Protein AF-A0A3B0X914-F1 (afdb_monomer_lite)

Foldseek 3Di:
DDDDAQWDFDADPVRDGPDIDGLPFHFPDWEDAPQQKIWTAGQAQGIKIARPVVRDIDRPDGGDARWPDWYADPNRQWIWTAHPPGDDIDIDGDDDPPPPPDDD

Sequence (104 aa):
MGLADGDILELDEKLTVLNHWIIASKALKCASVKNGKIWFATESSGLFVVDFNKKTIANPLKKTKLIKELTASSNGRYIGIVVDPPGEKFIARIYSVDSSSNPR

Radius of gyration: 14.87 Å; chains: 1; bounding box: 40×30×39 Å

Secondary structure (DSSP, 8-state):
----TTEEEEE-TT--EEEEEE-SS-EEEEEEETTTEEEEEESSS-EEEEETTTTEEEEEE-S-SEEEEEEE-TTSSEEEEEEETTT-EEEEE-----TT----

Structure (mmCIF, N/CA/C/O backbone):
data_AF-A0A3B0X914-F1
#
_entry.id   AF-A0A3B0X914-F1
#
loop_
_atom_site.group_PDB
_atom_site.id
_atom_site.type_symbol
_atom_site.label_atom_id
_atom_site.label_alt_id
_atom_site.label_comp_id
_atom_site.label_asym_id
_atom_site.label_entity_id
_atom_site.label_seq_id
_atom_site.pdbx_PDB_ins_code
_atom_site.Cartn_x
_atom_site.Cartn_y
_atom_site.Cartn_z
_atom_site.occupancy
_atom_site.B_iso_or_equiv
_atom_site.auth_seq_id
_atom_site.auth_comp_id
_atom_site.auth_asym_id
_atom_site.auth_atom_id
_atom_site.pdbx_PDB_model_num
ATOM 1 N N . MET A 1 1 ? -20.359 7.752 -10.656 1.00 52.50 1 MET A N 1
ATOM 2 C CA . MET A 1 1 ? -18.905 7.612 -10.896 1.00 52.50 1 MET A CA 1
ATOM 3 C C . MET A 1 1 ? -18.480 6.287 -10.292 1.00 52.50 1 MET A C 1
ATOM 5 O O . MET A 1 1 ? -18.923 6.003 -9.187 1.00 52.50 1 MET A O 1
ATOM 9 N N . GLY A 1 2 ? -17.765 5.450 -11.042 1.00 85.75 2 GLY A N 1
ATOM 10 C CA . GLY A 1 2 ? -17.284 4.148 -10.564 1.00 85.75 2 GLY A CA 1
ATOM 11 C C . GLY A 1 2 ? -15.914 4.256 -9.896 1.00 85.75 2 GLY A C 1
ATOM 12 O O . GLY A 1 2 ? -15.264 5.293 -10.015 1.00 85.75 2 GLY A O 1
ATOM 13 N N . LEU A 1 3 ? -15.502 3.187 -9.214 1.00 88.00 3 LEU A N 1
ATOM 14 C CA . LEU A 1 3 ? -14.142 3.048 -8.693 1.00 88.00 3 LEU A CA 1
ATOM 15 C C . LEU A 1 3 ? -13.151 2.818 -9.841 1.00 88.00 3 LEU A C 1
ATOM 17 O O . LEU A 1 3 ? -13.488 2.175 -10.839 1.00 88.00 3 LEU A O 1
ATOM 21 N N . ALA A 1 4 ? -11.938 3.331 -9.680 1.00 90.94 4 ALA A N 1
ATOM 22 C CA . ALA A 1 4 ? -10.823 3.202 -10.604 1.00 90.94 4 ALA A CA 1
ATOM 23 C C . ALA A 1 4 ? -9.628 2.491 -9.949 1.00 90.94 4 ALA A C 1
ATOM 25 O O . ALA A 1 4 ? -9.510 2.394 -8.724 1.00 90.94 4 ALA A O 1
ATOM 26 N N . ASP A 1 5 ? -8.706 2.009 -10.785 1.00 90.81 5 ASP A N 1
ATOM 27 C CA . ASP A 1 5 ? -7.455 1.427 -10.306 1.00 90.81 5 ASP A CA 1
ATOM 28 C C . ASP A 1 5 ? -6.670 2.449 -9.474 1.00 90.81 5 ASP A C 1
ATOM 30 O O . ASP A 1 5 ? -6.331 3.545 -9.929 1.00 90.81 5 ASP A O 1
ATOM 34 N N . GLY A 1 6 ? -6.355 2.058 -8.240 1.00 90.94 6 GLY A N 1
ATOM 35 C CA . GLY A 1 6 ? -5.672 2.927 -7.291 1.00 90.94 6 GLY A CA 1
ATOM 36 C C . GLY A 1 6 ? -6.594 3.730 -6.375 1.00 90.94 6 GLY A C 1
ATOM 37 O O . GLY A 1 6 ? -6.104 4.600 -5.654 1.00 90.94 6 GLY A O 1
ATOM 38 N N . ASP A 1 7 ? -7.893 3.446 -6.362 1.00 94.56 7 ASP A N 1
ATOM 39 C CA . ASP A 1 7 ? -8.755 3.890 -5.272 1.00 94.56 7 ASP A CA 1
ATOM 40 C C . ASP A 1 7 ? -8.465 3.093 -3.996 1.00 94.56 7 ASP A C 1
ATOM 42 O O . ASP A 1 7 ? -8.415 1.861 -3.992 1.00 94.56 7 ASP A O 1
ATOM 46 N N . ILE A 1 8 ? -8.280 3.816 -2.894 1.00 93.94 8 ILE A N 1
ATOM 47 C CA . ILE A 1 8 ? -8.129 3.261 -1.551 1.00 93.94 8 ILE A CA 1
ATOM 48 C C . ILE A 1 8 ? -9.286 3.789 -0.716 1.00 93.94 8 ILE A C 1
ATOM 50 O O . ILE A 1 8 ? -9.391 4.996 -0.494 1.00 93.94 8 ILE A O 1
ATOM 54 N N . LEU A 1 9 ? -10.133 2.879 -0.244 1.00 94.44 9 LEU A N 1
ATOM 55 C CA . LEU A 1 9 ? -11.284 3.203 0.588 1.00 94.44 9 LEU A CA 1
ATOM 56 C C . LEU A 1 9 ? -11.028 2.757 2.025 1.00 94.44 9 LEU A C 1
ATOM 58 O O . LEU A 1 9 ? -10.676 1.603 2.272 1.00 94.44 9 LEU A O 1
ATOM 62 N N . GLU A 1 10 ? -11.232 3.666 2.971 1.00 94.06 10 GLU A N 1
ATOM 63 C CA . GLU A 1 10 ? -11.443 3.297 4.367 1.00 94.06 10 GLU A CA 1
ATOM 64 C C . GLU A 1 10 ? -12.933 3.067 4.569 1.00 94.06 10 GLU A C 1
ATOM 66 O O . GLU A 1 10 ? -13.733 3.961 4.286 1.00 94.06 10 GLU A O 1
ATOM 71 N N . LEU A 1 11 ? -13.296 1.883 5.051 1.00 95.19 11 LEU A N 1
ATOM 72 C CA . LEU A 1 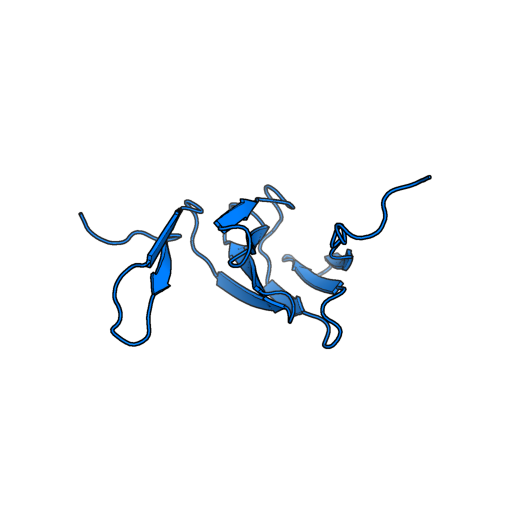11 ? -14.680 1.497 5.280 1.00 95.19 11 LEU A CA 1
ATOM 73 C C . LEU A 1 11 ? -14.920 1.243 6.770 1.00 95.19 11 LEU A C 1
ATOM 75 O O . LEU A 1 11 ? -14.019 0.774 7.466 1.00 95.19 11 LEU A O 1
ATOM 79 N N . ASP A 1 12 ? -16.131 1.521 7.247 1.00 95.50 12 ASP A N 1
ATOM 80 C CA . ASP A 1 12 ? -16.591 1.018 8.544 1.00 95.50 12 ASP A CA 1
ATOM 81 C C . ASP A 1 12 ? -17.049 -0.453 8.455 1.00 95.50 12 ASP A C 1
ATOM 83 O O . ASP A 1 12 ? -17.040 -1.081 7.392 1.00 95.50 12 ASP A O 1
ATOM 87 N N . GLU A 1 13 ? -17.495 -1.012 9.581 1.00 95.94 13 GLU A N 1
ATOM 88 C CA . GLU A 1 13 ? -18.014 -2.388 9.665 1.00 95.94 13 GLU A CA 1
ATOM 89 C C . GLU A 1 13 ? -19.281 -2.626 8.822 1.00 95.94 13 GLU A C 1
ATOM 91 O O . GLU A 1 13 ? -19.640 -3.770 8.548 1.00 95.94 13 GLU A O 1
ATOM 96 N N . LYS A 1 14 ? -19.962 -1.556 8.398 1.00 97.75 14 LYS A N 1
ATOM 97 C CA . LYS A 1 14 ? -21.161 -1.587 7.550 1.00 97.75 14 LYS A CA 1
ATOM 98 C C . LYS A 1 14 ? -20.844 -1.307 6.080 1.00 97.75 14 LYS A C 1
ATOM 100 O O . LYS A 1 14 ? -21.772 -1.196 5.282 1.00 97.75 14 LYS A O 1
ATOM 105 N N . LEU A 1 15 ? -19.560 -1.228 5.717 1.00 94.94 15 LEU A N 1
ATOM 106 C CA . LEU A 1 15 ? -19.071 -0.897 4.377 1.00 94.94 15 LEU A CA 1
ATOM 107 C C . LEU A 1 15 ? -19.392 0.539 3.928 1.00 94.94 15 LEU A C 1
ATOM 109 O O . LEU A 1 15 ? -19.372 0.840 2.733 1.00 94.94 15 LEU A O 1
ATOM 113 N N . THR A 1 16 ? -19.652 1.446 4.869 1.00 96.12 16 THR A N 1
ATOM 114 C CA . THR A 1 16 ? -19.761 2.880 4.589 1.00 96.12 16 THR A CA 1
ATOM 115 C C . THR A 1 16 ? -18.375 3.441 4.301 1.00 96.12 16 THR A C 1
ATOM 117 O O . THR A 1 16 ? -17.443 3.200 5.066 1.00 96.12 16 THR A O 1
ATOM 120 N N . VAL A 1 17 ? -18.234 4.232 3.235 1.00 95.31 17 VAL A N 1
ATOM 121 C CA . VAL A 1 17 ? -16.973 4.920 2.926 1.00 95.31 17 VAL A CA 1
ATOM 122 C C . VAL A 1 17 ? -16.732 6.034 3.941 1.00 95.31 17 VAL A C 1
ATOM 124 O O . VAL A 1 17 ? -17.448 7.034 3.958 1.00 95.31 17 VAL A O 1
ATOM 127 N N . LEU A 1 18 ? -15.706 5.860 4.772 1.00 94.62 18 LEU A N 1
ATOM 128 C CA . LEU A 1 18 ? -15.239 6.853 5.736 1.00 94.62 18 LEU A CA 1
ATOM 129 C C . LEU A 1 18 ? -14.227 7.814 5.109 1.00 94.62 18 LEU A C 1
ATOM 131 O O . LEU A 1 18 ? -14.257 9.005 5.402 1.00 94.62 18 LEU A O 1
ATOM 135 N N . ASN A 1 19 ? -13.334 7.299 4.256 1.00 94.75 19 ASN A N 1
ATOM 136 C CA . ASN A 1 19 ? -12.339 8.081 3.519 1.00 94.75 19 ASN A CA 1
ATOM 137 C C . ASN A 1 19 ? -12.036 7.453 2.157 1.00 94.75 19 ASN A C 1
ATOM 139 O O . ASN A 1 19 ? -12.199 6.248 1.957 1.00 94.75 19 ASN A O 1
ATOM 143 N N . HIS A 1 20 ? -11.536 8.282 1.243 1.00 94.31 20 HIS A N 1
ATOM 144 C CA . HIS A 1 20 ? -11.121 7.882 -0.097 1.00 94.31 20 HIS A CA 1
ATOM 145 C C . HIS A 1 20 ? -9.822 8.597 -0.473 1.00 94.31 20 HIS A C 1
ATOM 147 O O . HIS A 1 20 ? -9.739 9.824 -0.422 1.00 94.31 20 HIS A O 1
ATOM 153 N N . TRP A 1 21 ? -8.807 7.823 -0.854 1.00 95.31 21 TRP A N 1
ATOM 154 C CA . TRP A 1 21 ? -7.567 8.328 -1.442 1.00 95.31 21 TRP A CA 1
ATOM 155 C C . TRP A 1 21 ? -7.351 7.739 -2.830 1.00 95.31 21 TRP A C 1
ATOM 157 O O . TRP A 1 21 ? -7.776 6.620 -3.114 1.00 95.31 21 TRP A O 1
ATOM 167 N N . ILE A 1 22 ? -6.629 8.483 -3.666 1.00 93.38 22 ILE A N 1
ATOM 168 C CA . ILE A 1 22 ? -6.323 8.098 -5.043 1.00 93.38 22 ILE A CA 1
ATOM 169 C C . ILE A 1 22 ? -4.803 8.054 -5.210 1.00 93.38 22 ILE A C 1
ATOM 171 O O . ILE A 1 22 ? -4.124 9.069 -5.039 1.00 93.38 22 ILE A O 1
ATOM 175 N N . ILE A 1 23 ? -4.265 6.883 -5.561 1.00 91.19 23 ILE A N 1
ATOM 176 C CA . ILE A 1 23 ? -2.842 6.699 -5.914 1.00 91.19 23 ILE A CA 1
ATOM 177 C C . ILE A 1 23 ? -2.589 6.741 -7.429 1.00 91.19 23 ILE A C 1
ATOM 179 O O . ILE A 1 23 ? -1.431 6.783 -7.851 1.00 91.19 23 ILE A O 1
ATOM 183 N N . ALA A 1 24 ? -3.659 6.758 -8.237 1.00 88.88 24 ALA A N 1
ATOM 184 C CA . ALA A 1 24 ? -3.637 6.848 -9.703 1.00 88.88 24 ALA A CA 1
ATOM 185 C C . ALA A 1 24 ? -2.733 5.796 -10.384 1.00 88.88 24 ALA A C 1
ATOM 187 O O . ALA A 1 24 ? -2.113 6.049 -11.416 1.00 88.88 24 ALA A O 1
ATOM 188 N N . SER A 1 25 ? -2.605 4.623 -9.764 1.00 90.62 25 SER A N 1
ATOM 189 C CA . SER A 1 25 ? -1.854 3.473 -10.264 1.00 90.62 25 SER A CA 1
ATOM 190 C C . SER A 1 25 ? -2.373 2.221 -9.576 1.00 90.62 25 SER A C 1
ATOM 192 O O . SER A 1 25 ? -2.786 2.268 -8.415 1.00 90.62 25 SER A O 1
ATOM 194 N N . LYS A 1 26 ? -2.336 1.089 -10.272 1.00 92.19 26 LYS A N 1
ATOM 195 C CA . LYS A 1 26 ? -2.802 -0.180 -9.727 1.00 92.19 26 LYS A CA 1
ATOM 196 C C . LYS A 1 26 ? -1.944 -0.598 -8.533 1.00 92.19 26 LYS A C 1
ATOM 198 O O . LYS A 1 26 ? -0.724 -0.733 -8.651 1.00 92.19 26 LYS A O 1
ATOM 203 N N . ALA A 1 27 ? -2.582 -0.828 -7.386 1.00 92.25 27 ALA A N 1
ATOM 204 C CA . ALA A 1 27 ? -1.929 -1.450 -6.240 1.00 92.25 27 ALA A CA 1
ATOM 205 C C . ALA A 1 27 ? -1.703 -2.939 -6.536 1.00 92.25 27 ALA A C 1
ATOM 207 O O . ALA A 1 27 ? -2.643 -3.680 -6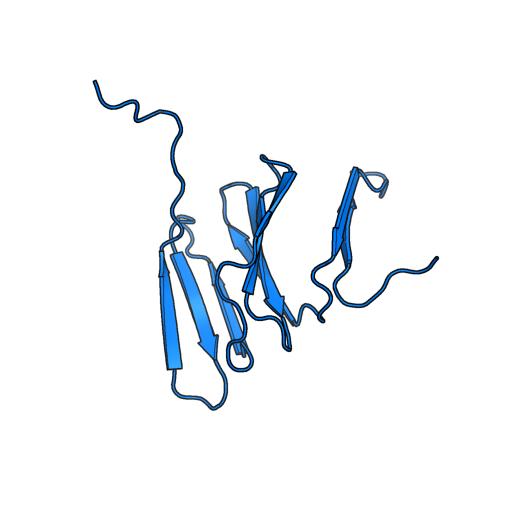.815 1.00 92.25 27 ALA A O 1
ATOM 208 N N . LEU A 1 28 ? -0.450 -3.381 -6.477 1.00 91.62 28 LEU A N 1
ATOM 209 C CA . LEU A 1 28 ? -0.065 -4.769 -6.742 1.00 91.62 28 LEU A CA 1
ATOM 210 C C . LEU A 1 28 ? 0.124 -5.569 -5.456 1.00 91.62 28 LEU A C 1
ATOM 212 O O . LEU A 1 28 ? -0.151 -6.769 -5.420 1.00 91.62 28 LEU A O 1
ATOM 216 N N . LYS A 1 29 ? 0.625 -4.910 -4.407 1.00 91.62 29 LYS A N 1
ATOM 217 C CA . LYS A 1 29 ? 0.850 -5.487 -3.079 1.00 91.62 29 LYS A CA 1
ATOM 218 C C . LYS A 1 29 ? 0.553 -4.443 -2.016 1.00 91.62 29 LYS A C 1
ATOM 220 O O . LYS A 1 29 ? 0.771 -3.251 -2.236 1.00 91.62 29 LYS A O 1
ATOM 225 N N . CYS A 1 30 ? 0.151 -4.904 -0.840 1.00 92.94 30 CYS A N 1
ATOM 226 C CA . CYS A 1 30 ? 0.075 -4.064 0.341 1.00 92.94 30 CYS A CA 1
ATOM 227 C C . CYS A 1 30 ? 0.683 -4.757 1.560 1.00 92.94 30 CYS A C 1
ATOM 229 O O . CYS A 1 30 ? 0.640 -5.981 1.673 1.00 92.94 30 CYS A O 1
ATOM 231 N N . ALA A 1 31 ? 1.225 -3.965 2.479 1.00 92.56 31 ALA A N 1
ATOM 232 C CA . ALA A 1 31 ? 1.731 -4.438 3.759 1.00 92.56 31 ALA A CA 1
ATOM 233 C C . ALA A 1 31 ? 1.235 -3.517 4.875 1.00 92.56 31 ALA A C 1
ATOM 235 O O . ALA A 1 31 ? 1.416 -2.298 4.814 1.00 92.56 31 ALA A O 1
ATOM 236 N N . SER A 1 32 ? 0.607 -4.101 5.893 1.00 89.56 32 SER A N 1
ATOM 237 C CA . SER A 1 32 ? 0.200 -3.375 7.090 1.00 89.56 32 SER A CA 1
ATOM 238 C C . SER A 1 32 ? 1.328 -3.357 8.114 1.00 89.56 32 SER A C 1
ATOM 240 O O . SER A 1 32 ? 2.106 -4.300 8.267 1.00 89.56 32 SER A O 1
ATOM 242 N N . VAL A 1 33 ? 1.418 -2.244 8.826 1.00 83.62 33 VAL A N 1
ATOM 243 C CA . VAL A 1 33 ? 2.385 -2.021 9.893 1.00 83.62 33 VAL A CA 1
ATOM 244 C C . VAL A 1 33 ? 1.587 -1.730 11.163 1.00 83.62 33 VAL A C 1
ATOM 246 O O . VAL A 1 33 ? 0.556 -1.061 11.106 1.00 83.62 33 VAL A O 1
ATOM 249 N N . LYS A 1 34 ? 2.050 -2.211 12.327 1.00 77.25 34 LYS A N 1
ATOM 250 C CA . LYS A 1 34 ? 1.337 -2.111 13.624 1.00 77.25 34 LYS A CA 1
ATOM 251 C C . LYS A 1 34 ? 0.956 -0.686 14.074 1.00 77.25 34 LYS A C 1
ATOM 253 O O . LYS A 1 34 ? 0.268 -0.533 15.071 1.00 77.25 34 LYS A O 1
ATOM 258 N N . ASN A 1 35 ? 1.386 0.353 13.368 1.00 76.38 35 ASN A N 1
ATOM 259 C CA . ASN A 1 35 ? 1.168 1.762 13.694 1.00 76.38 35 ASN A CA 1
ATOM 260 C C . ASN A 1 35 ? 0.011 2.415 12.912 1.00 76.38 35 ASN A C 1
ATOM 262 O O . ASN A 1 35 ? -0.001 3.636 12.768 1.00 76.38 35 ASN A O 1
ATOM 266 N N . GLY A 1 36 ? -0.930 1.630 12.379 1.00 84.50 36 GLY A N 1
ATOM 267 C CA . GLY A 1 36 ? -2.050 2.164 11.594 1.00 84.50 36 GLY A CA 1
ATOM 268 C C . GLY A 1 36 ? -1.621 2.719 10.235 1.00 84.50 36 GLY A C 1
ATOM 269 O O . GLY A 1 36 ? -2.301 3.578 9.678 1.00 84.50 36 GLY A O 1
ATOM 270 N N . LYS A 1 37 ? -0.483 2.247 9.709 1.00 89.50 37 LYS A N 1
ATOM 271 C CA . LYS A 1 37 ? -0.032 2.550 8.352 1.00 89.50 37 LYS A CA 1
ATOM 272 C C . LYS A 1 37 ? -0.177 1.331 7.459 1.00 89.50 37 LYS A C 1
ATOM 274 O O . LYS A 1 37 ? 0.198 0.223 7.850 1.00 89.50 37 LYS A O 1
ATOM 279 N N . ILE A 1 38 ? -0.645 1.552 6.237 1.00 92.88 38 ILE A N 1
ATOM 280 C CA . ILE A 1 38 ? -0.631 0.543 5.178 1.00 92.88 38 ILE A CA 1
ATOM 281 C C . ILE A 1 38 ? 0.185 1.081 4.017 1.00 92.88 38 ILE A C 1
ATOM 283 O O . ILE A 1 38 ? -0.010 2.207 3.563 1.00 92.88 38 ILE A O 1
ATOM 287 N N . TRP A 1 39 ? 1.119 0.261 3.563 1.00 93.44 39 TRP A N 1
ATOM 288 C CA . TRP A 1 39 ? 1.980 0.546 2.432 1.00 93.44 39 TRP A CA 1
ATOM 289 C C . TRP A 1 39 ? 1.432 -0.149 1.198 1.00 93.44 39 TRP A C 1
ATOM 291 O O . TRP A 1 39 ? 1.038 -1.308 1.286 1.00 93.44 39 TRP A O 1
ATOM 301 N N . PHE A 1 40 ? 1.444 0.539 0.063 1.00 93.94 40 PHE A N 1
ATOM 302 C CA . PHE A 1 40 ? 0.948 0.054 -1.218 1.00 93.94 40 PHE A CA 1
ATOM 303 C C . PHE A 1 40 ? 2.064 0.139 -2.247 1.00 93.94 40 PHE A C 1
ATOM 305 O O . PHE A 1 40 ? 2.526 1.228 -2.591 1.00 93.94 40 PHE A O 1
ATOM 312 N N . ALA A 1 41 ? 2.498 -1.015 -2.737 1.00 92.25 41 ALA A N 1
ATOM 313 C CA . ALA A 1 41 ? 3.366 -1.100 -3.895 1.00 92.25 41 ALA A CA 1
ATOM 314 C C . ALA A 1 41 ? 2.508 -1.020 -5.154 1.00 92.25 41 ALA A C 1
ATOM 316 O O . ALA A 1 41 ? 1.537 -1.768 -5.299 1.00 92.25 41 ALA A O 1
ATOM 317 N N . THR A 1 42 ? 2.869 -0.115 -6.051 1.00 91.62 42 THR A N 1
ATOM 318 C CA . THR A 1 42 ? 2.106 0.162 -7.267 1.00 91.62 42 THR A CA 1
ATOM 319 C C . THR A 1 42 ? 2.875 -0.276 -8.501 1.00 91.62 42 THR A C 1
ATOM 321 O O . THR A 1 42 ? 4.098 -0.417 -8.463 1.00 91.62 42 THR A O 1
ATOM 324 N N . GLU A 1 43 ? 2.153 -0.494 -9.595 1.00 88.44 43 GLU A N 1
ATOM 325 C CA . GLU A 1 43 ? 2.737 -0.922 -10.866 1.00 88.44 43 GLU A CA 1
ATOM 326 C C . GLU A 1 43 ? 3.728 0.099 -11.440 1.00 88.44 43 GLU A C 1
ATOM 328 O O . GLU A 1 43 ? 4.787 -0.281 -11.934 1.00 88.44 43 GLU A O 1
ATOM 333 N N . SER A 1 44 ? 3.408 1.393 -11.353 1.00 86.69 44 SER A N 1
ATOM 334 C CA . SER A 1 44 ? 4.145 2.442 -12.077 1.00 86.69 44 SER A CA 1
ATOM 335 C C . SER A 1 44 ? 4.418 3.718 -11.277 1.00 86.69 44 SER A C 1
ATOM 337 O O . SER A 1 44 ? 5.241 4.542 -11.688 1.00 86.69 44 SER A O 1
ATOM 339 N N . SER A 1 45 ? 3.784 3.888 -10.115 1.00 89.25 45 SER A N 1
ATOM 340 C CA . SER A 1 45 ? 3.882 5.117 -9.313 1.00 89.25 45 SER A CA 1
ATOM 341 C C . SER A 1 45 ? 4.770 4.976 -8.073 1.00 89.25 45 SER A C 1
ATOM 343 O O . SER A 1 45 ? 4.979 5.949 -7.343 1.00 89.25 45 SER A O 1
ATOM 345 N N . GLY A 1 46 ? 5.362 3.795 -7.883 1.00 89.62 46 GLY A N 1
ATOM 346 C CA . GLY A 1 46 ? 6.254 3.466 -6.782 1.00 89.62 46 GLY A CA 1
ATOM 347 C C . GLY A 1 46 ? 5.527 2.993 -5.525 1.00 89.62 46 GLY A C 1
ATOM 348 O O . GLY A 1 46 ? 4.650 2.131 -5.610 1.00 89.62 46 GLY A O 1
ATOM 349 N N . LEU A 1 47 ? 5.918 3.510 -4.361 1.00 91.56 47 LEU A N 1
ATOM 350 C CA . LEU A 1 47 ? 5.420 3.067 -3.060 1.00 91.56 47 LEU A CA 1
ATOM 351 C C . LEU A 1 47 ? 4.638 4.184 -2.369 1.00 91.56 47 LEU A C 1
ATOM 353 O O . LEU A 1 47 ? 5.180 5.260 -2.116 1.00 91.56 47 LEU A O 1
ATOM 357 N N . PHE A 1 48 ? 3.396 3.896 -1.999 1.00 93.62 48 PHE A N 1
ATOM 358 C CA . PHE A 1 48 ? 2.551 4.787 -1.213 1.00 93.62 48 PHE A CA 1
ATOM 359 C C . PHE A 1 48 ? 2.398 4.280 0.211 1.00 93.62 48 PHE A C 1
ATOM 361 O O . PHE A 1 48 ? 2.514 3.086 0.478 1.00 93.62 48 PHE A O 1
ATOM 368 N N . VAL A 1 49 ? 2.098 5.193 1.126 1.00 93.56 49 VAL A N 1
ATOM 369 C CA . VAL A 1 49 ? 1.707 4.875 2.495 1.00 93.56 49 VAL A CA 1
ATOM 370 C C . VAL A 1 49 ? 0.489 5.700 2.874 1.00 93.56 49 VAL A C 1
ATOM 372 O O . VAL A 1 49 ? 0.487 6.917 2.697 1.00 93.56 49 VAL A O 1
ATOM 375 N N . VAL A 1 50 ? -0.530 5.028 3.397 1.00 94.00 50 VAL A N 1
ATOM 376 C CA . VAL A 1 50 ? -1.693 5.652 4.030 1.00 94.00 50 VAL A CA 1
ATOM 377 C C . VAL A 1 50 ? -1.526 5.524 5.537 1.00 94.00 50 VAL A C 1
ATOM 379 O O . VAL A 1 50 ? -1.290 4.426 6.040 1.00 94.00 50 VAL A O 1
ATOM 382 N N . ASP A 1 51 ? -1.619 6.644 6.248 1.00 92.31 51 ASP A N 1
ATOM 383 C CA . ASP A 1 51 ? -1.665 6.713 7.707 1.00 92.31 51 ASP A CA 1
ATOM 384 C C . ASP A 1 51 ? -3.117 6.963 8.131 1.00 92.31 51 ASP A C 1
ATOM 386 O O . ASP A 1 51 ? -3.635 8.075 8.004 1.00 92.31 51 ASP A O 1
ATOM 390 N N . PHE A 1 52 ? -3.783 5.918 8.621 1.00 89.38 52 PHE A N 1
ATOM 391 C CA . PHE A 1 52 ? -5.198 5.970 8.995 1.00 89.38 52 PHE A CA 1
ATOM 392 C C . PHE A 1 52 ? -5.444 6.753 10.283 1.00 89.38 52 PHE A C 1
ATOM 394 O O . PHE A 1 52 ? -6.554 7.244 10.489 1.00 89.38 52 PHE A O 1
ATOM 401 N N . ASN A 1 53 ? -4.423 6.905 11.129 1.00 89.06 53 ASN A N 1
ATOM 402 C CA . ASN A 1 53 ? -4.521 7.709 12.343 1.00 89.06 53 ASN A CA 1
ATOM 403 C C . ASN A 1 53 ? -4.480 9.199 11.998 1.00 89.06 53 ASN A C 1
ATOM 405 O O . ASN A 1 53 ? -5.222 9.994 12.567 1.00 89.06 53 ASN A O 1
ATOM 409 N N . LYS A 1 54 ? -3.622 9.575 11.043 1.00 90.75 54 LYS A N 1
ATOM 410 C CA . LYS A 1 54 ? -3.457 10.968 10.602 1.00 90.75 54 LYS A CA 1
ATOM 411 C C . LYS A 1 54 ? -4.354 11.355 9.427 1.00 90.75 54 LYS A C 1
ATOM 413 O O . LYS A 1 54 ? -4.405 12.532 9.093 1.00 90.75 54 LYS A O 1
ATOM 418 N N . LYS A 1 55 ? -5.036 10.389 8.801 1.00 92.12 55 LYS A N 1
ATOM 419 C CA . LYS A 1 55 ? -5.833 10.561 7.573 1.00 92.12 55 LYS A CA 1
ATOM 420 C C . LYS A 1 55 ? -5.025 11.157 6.419 1.00 92.12 55 LYS A C 1
ATOM 422 O O . LYS A 1 55 ? -5.515 11.981 5.651 1.00 92.12 55 LYS A O 1
ATOM 427 N N . THR A 1 56 ? -3.771 10.733 6.287 1.00 93.06 56 THR A N 1
ATOM 428 C CA . THR A 1 56 ? -2.864 11.232 5.248 1.00 93.06 56 THR A CA 1
ATOM 429 C C . THR A 1 56 ? -2.392 10.124 4.323 1.00 93.06 56 THR A C 1
ATOM 431 O O . THR A 1 56 ? -2.317 8.954 4.698 1.00 93.06 56 THR A O 1
ATOM 434 N N . ILE A 1 57 ? -2.027 10.521 3.106 1.00 95.06 57 ILE A N 1
ATOM 435 C CA . ILE A 1 57 ? -1.342 9.676 2.136 1.00 95.06 57 ILE A CA 1
ATOM 436 C C . ILE A 1 57 ? -0.027 10.335 1.720 1.00 95.06 57 ILE A C 1
ATOM 438 O O . ILE A 1 57 ? 0.048 11.554 1.559 1.00 95.06 57 ILE A O 1
ATOM 442 N N . ALA A 1 58 ? 1.017 9.532 1.540 1.00 93.38 58 ALA A N 1
ATOM 443 C CA . ALA A 1 58 ? 2.304 9.982 1.027 1.00 93.38 58 ALA A CA 1
ATOM 444 C C . ALA A 1 58 ? 2.859 9.004 -0.013 1.00 93.38 58 ALA A C 1
ATOM 446 O O . ALA A 1 58 ? 2.566 7.811 0.026 1.00 93.38 58 ALA A O 1
ATOM 447 N N . ASN A 1 59 ? 3.708 9.512 -0.909 1.00 92.75 59 ASN A N 1
ATOM 448 C CA . ASN A 1 59 ? 4.491 8.720 -1.860 1.00 92.75 59 ASN A CA 1
ATOM 449 C C . ASN A 1 59 ? 5.990 8.852 -1.524 1.00 92.75 59 ASN A C 1
ATOM 451 O O . ASN A 1 59 ? 6.677 9.696 -2.110 1.00 92.75 59 ASN A O 1
ATOM 455 N N . PRO A 1 60 ? 6.484 8.101 -0.520 1.00 88.81 60 PRO A N 1
ATOM 456 C CA . PRO A 1 60 ? 7.874 8.180 -0.075 1.00 88.81 60 PRO A CA 1
ATOM 457 C C . PRO A 1 60 ? 8.887 7.658 -1.099 1.00 88.81 60 PRO A C 1
ATOM 459 O O . PRO A 1 60 ? 10.050 8.046 -1.032 1.00 88.81 60 PRO A O 1
ATOM 462 N N . LEU A 1 61 ? 8.475 6.802 -2.040 1.00 85.94 61 LEU A N 1
ATOM 463 C CA . LEU A 1 61 ? 9.354 6.296 -3.092 1.00 85.94 61 LEU A CA 1
ATOM 464 C C . LEU A 1 61 ? 8.659 6.436 -4.444 1.00 85.94 61 LEU A C 1
ATOM 466 O O . LEU A 1 61 ? 7.940 5.539 -4.880 1.00 85.94 61 LEU A O 1
ATOM 470 N N . LYS A 1 62 ? 8.900 7.567 -5.110 1.00 86.31 62 LYS A N 1
ATOM 471 C CA . LYS A 1 62 ? 8.385 7.838 -6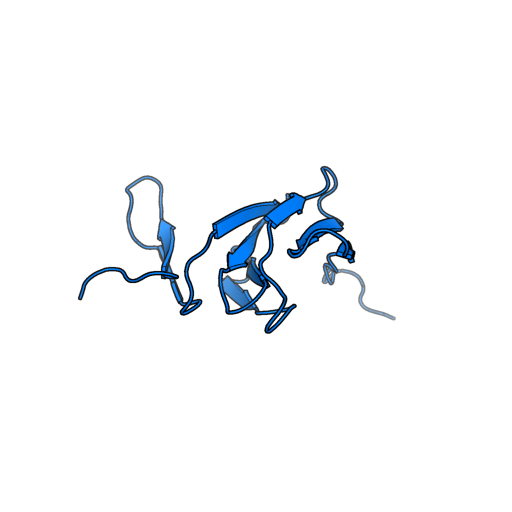.456 1.00 86.31 62 LYS A CA 1
ATOM 472 C C . LYS A 1 62 ? 9.150 7.019 -7.489 1.00 86.31 62 LYS A C 1
ATOM 474 O O . LYS A 1 62 ? 10.370 6.946 -7.408 1.00 86.31 62 LYS A O 1
ATOM 479 N N . LYS A 1 63 ? 8.428 6.493 -8.488 1.00 69.62 63 LYS A N 1
ATOM 480 C CA . LYS A 1 63 ? 8.976 5.845 -9.697 1.00 69.62 63 LYS A CA 1
ATOM 481 C C . LYS A 1 63 ? 10.176 4.941 -9.407 1.00 69.62 63 LYS A C 1
ATOM 483 O O . LYS A 1 63 ? 11.324 5.261 -9.700 1.00 69.62 63 LYS A O 1
ATOM 488 N N . THR A 1 64 ? 9.861 3.779 -8.863 1.00 65.62 64 THR A N 1
ATOM 489 C CA . THR A 1 64 ? 10.774 2.641 -8.804 1.00 65.62 64 THR A CA 1
ATOM 490 C C . THR A 1 64 ? 10.439 1.674 -9.936 1.00 65.62 64 THR A C 1
ATOM 492 O O . THR A 1 64 ? 9.327 1.672 -10.462 1.00 65.62 64 THR A O 1
ATOM 495 N N . LYS A 1 65 ? 11.414 0.835 -10.282 1.00 75.50 65 LYS A N 1
ATOM 496 C CA . LYS A 1 65 ? 11.198 -0.467 -10.917 1.00 75.50 65 LYS A CA 1
ATOM 497 C C . LYS A 1 65 ? 10.036 -1.229 -10.256 1.00 75.50 65 LYS A C 1
ATOM 499 O O . LYS A 1 65 ? 9.723 -0.980 -9.086 1.00 75.50 65 LYS A O 1
ATOM 504 N N . LEU A 1 66 ? 9.423 -2.159 -10.992 1.00 81.12 66 LEU A N 1
ATOM 505 C CA . LEU A 1 66 ? 8.284 -2.953 -10.525 1.00 81.12 66 LEU A CA 1
ATOM 506 C C . LEU A 1 66 ? 8.607 -3.596 -9.170 1.00 81.12 66 LEU A C 1
ATOM 508 O O . LEU A 1 66 ? 9.568 -4.353 -9.049 1.00 81.12 66 LEU A O 1
ATOM 512 N N . ILE A 1 67 ? 7.813 -3.294 -8.143 1.00 84.38 67 ILE A N 1
ATOM 513 C CA . ILE A 1 67 ? 7.982 -3.905 -6.823 1.00 84.38 67 ILE A CA 1
ATOM 514 C C . ILE A 1 67 ? 7.369 -5.305 -6.872 1.00 84.38 67 ILE A C 1
ATOM 516 O O . ILE A 1 67 ? 6.151 -5.466 -6.963 1.00 84.38 67 ILE A O 1
ATOM 520 N N . LYS A 1 68 ? 8.224 -6.322 -6.790 1.00 83.94 68 LYS A N 1
ATOM 521 C CA . LYS A 1 68 ? 7.835 -7.733 -6.801 1.00 83.94 68 LYS A CA 1
ATOM 522 C C . LYS A 1 68 ? 7.357 -8.196 -5.428 1.00 83.94 68 LYS A C 1
ATOM 524 O O . LYS A 1 68 ? 6.381 -8.940 -5.327 1.00 83.94 68 LYS A O 1
ATOM 529 N N . GLU A 1 69 ? 8.025 -7.729 -4.374 1.00 87.50 69 GLU A N 1
ATOM 530 C CA . GLU A 1 69 ? 7.714 -8.097 -2.993 1.00 87.50 69 GLU A CA 1
ATOM 531 C C . GLU A 1 69 ? 7.742 -6.880 -2.072 1.00 87.50 69 GLU A C 1
ATOM 533 O O . GLU A 1 69 ? 8.601 -6.004 -2.190 1.00 87.50 69 GLU A O 1
ATOM 538 N N . LEU A 1 70 ? 6.796 -6.864 -1.133 1.00 91.00 70 LEU A N 1
ATOM 539 C CA . LEU A 1 70 ? 6.656 -5.858 -0.092 1.00 91.00 70 LEU A CA 1
ATOM 540 C C . LEU A 1 70 ? 6.357 -6.580 1.224 1.00 91.00 70 LEU A C 1
ATOM 542 O O . LEU A 1 70 ? 5.376 -7.317 1.308 1.00 91.00 70 LEU A O 1
ATOM 546 N N . THR A 1 71 ? 7.186 -6.373 2.245 1.00 91.31 71 THR A N 1
ATOM 547 C CA . THR A 1 71 ? 6.999 -6.998 3.562 1.00 91.31 71 THR A CA 1
ATOM 548 C C . THR A 1 71 ? 7.271 -6.013 4.687 1.00 91.31 71 THR A C 1
ATOM 550 O O . THR A 1 71 ? 8.174 -5.187 4.586 1.00 91.31 71 THR A O 1
ATOM 553 N N . ALA A 1 72 ? 6.503 -6.096 5.769 1.00 90.06 72 ALA A N 1
ATOM 554 C CA . ALA A 1 72 ? 6.700 -5.287 6.965 1.00 90.06 72 ALA A CA 1
ATOM 555 C C . ALA A 1 72 ? 7.344 -6.121 8.073 1.00 90.06 72 ALA A C 1
ATOM 557 O O . ALA A 1 72 ? 6.991 -7.281 8.288 1.00 90.06 72 ALA A O 1
ATOM 558 N N . SER A 1 73 ? 8.271 -5.524 8.820 1.00 88.12 73 SER A N 1
ATOM 559 C CA . SER A 1 73 ? 8.823 -6.176 10.004 1.00 88.12 73 SER A CA 1
ATOM 560 C C . SER A 1 73 ? 7.776 -6.284 11.117 1.00 88.12 73 SER A C 1
ATOM 562 O O . SER A 1 73 ? 6.950 -5.393 11.317 1.00 88.12 73 SER A O 1
ATOM 564 N N . SER A 1 74 ? 7.854 -7.343 11.925 1.00 83.56 74 SER A N 1
ATOM 565 C CA . SER A 1 74 ? 6.916 -7.610 13.032 1.00 83.56 74 SER A CA 1
ATOM 566 C C . SER A 1 74 ? 6.893 -6.527 14.124 1.00 83.56 74 SER A C 1
ATOM 568 O O . SER A 1 74 ? 5.892 -6.361 14.829 1.00 83.56 74 SER A O 1
ATOM 570 N N . ASN A 1 75 ? 7.994 -5.781 14.259 1.00 82.62 75 ASN A N 1
ATOM 571 C CA . ASN A 1 75 ? 8.132 -4.627 15.154 1.00 82.62 75 ASN A CA 1
ATOM 572 C C . ASN A 1 75 ? 7.650 -3.303 14.528 1.00 82.62 75 ASN A C 1
ATOM 574 O O . ASN A 1 75 ? 7.698 -2.266 15.182 1.00 82.62 75 ASN A O 1
ATOM 578 N N . GLY A 1 76 ? 7.239 -3.329 13.260 1.00 79.81 76 GLY A N 1
ATOM 579 C CA . GLY A 1 76 ? 6.719 -2.196 12.507 1.00 79.81 76 GLY A CA 1
ATOM 580 C C . GLY A 1 76 ? 7.717 -1.083 12.173 1.00 79.81 76 GLY A C 1
ATOM 581 O O . GLY A 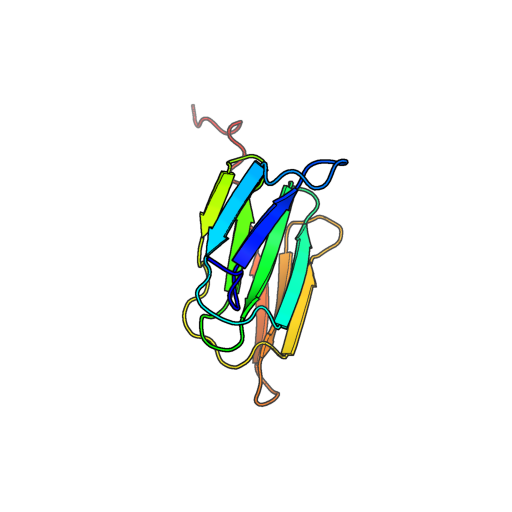1 76 ? 7.307 0.010 11.789 1.00 79.81 76 GLY A O 1
ATOM 582 N N . ARG A 1 77 ? 9.021 -1.332 12.330 1.00 84.06 77 ARG A N 1
ATOM 583 C CA . ARG A 1 77 ? 10.082 -0.336 12.099 1.00 84.06 77 ARG A CA 1
ATOM 584 C C . ARG A 1 77 ? 10.692 -0.385 10.705 1.00 84.06 77 ARG A C 1
ATOM 586 O O . ARG A 1 77 ? 11.400 0.551 10.341 1.00 84.06 77 ARG A O 1
ATOM 593 N N . TYR A 1 78 ? 10.460 -1.448 9.945 1.00 87.38 78 TYR A N 1
ATOM 594 C CA . TYR A 1 78 ? 11.091 -1.653 8.648 1.00 87.38 78 TYR A CA 1
ATOM 595 C C . TYR A 1 78 ? 10.088 -2.144 7.617 1.00 87.38 78 TYR A C 1
ATOM 597 O O . TYR A 1 78 ? 9.152 -2.880 7.937 1.00 87.38 78 TYR A O 1
ATOM 605 N N . ILE A 1 79 ? 10.344 -1.762 6.371 1.00 89.88 79 ILE A N 1
ATOM 606 C CA . ILE A 1 79 ? 9.721 -2.342 5.192 1.00 89.88 79 ILE A CA 1
ATOM 607 C C . ILE A 1 79 ? 10.827 -2.922 4.301 1.00 89.88 79 ILE A C 1
ATOM 609 O O . ILE A 1 79 ? 11.836 -2.265 4.033 1.00 89.88 79 ILE A O 1
ATOM 613 N N . GLY A 1 80 ? 10.668 -4.178 3.900 1.00 89.88 80 GLY A N 1
ATOM 614 C CA . GLY A 1 80 ? 11.497 -4.838 2.902 1.00 89.88 80 GLY A CA 1
ATOM 615 C C . GLY A 1 80 ? 10.847 -4.719 1.530 1.00 89.88 80 GLY A C 1
ATOM 616 O O . GLY A 1 80 ? 9.638 -4.926 1.400 1.00 89.88 80 GLY A O 1
ATOM 617 N N . ILE A 1 81 ? 11.648 -4.377 0.523 1.00 88.69 81 ILE A N 1
ATOM 618 C CA . ILE A 1 81 ? 11.210 -4.187 -0.861 1.00 88.69 81 ILE A CA 1
ATOM 619 C C . ILE A 1 81 ? 12.148 -4.979 -1.771 1.00 88.69 81 ILE A C 1
ATOM 621 O O . ILE A 1 81 ? 13.371 -4.834 -1.687 1.00 88.69 81 ILE A O 1
ATOM 625 N N . VAL A 1 82 ? 11.577 -5.788 -2.660 1.00 86.38 82 VAL A N 1
ATOM 626 C CA . VAL A 1 82 ? 12.307 -6.451 -3.750 1.00 86.38 82 VAL A CA 1
ATOM 627 C C . VAL A 1 82 ? 11.762 -5.922 -5.066 1.00 86.38 82 VAL 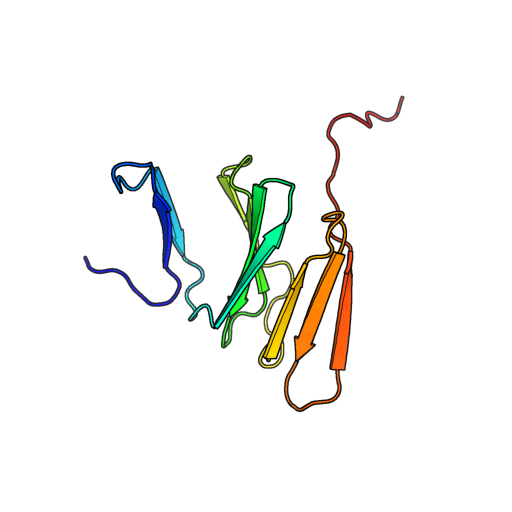A C 1
ATOM 629 O O . VAL A 1 82 ? 10.548 -5.958 -5.278 1.00 86.38 82 VAL A O 1
ATOM 632 N N . VAL A 1 83 ? 12.640 -5.431 -5.939 1.00 83.44 83 VAL A N 1
ATOM 633 C CA . VAL A 1 83 ? 12.254 -4.870 -7.244 1.00 83.44 83 VAL A CA 1
ATOM 634 C C . VAL A 1 83 ? 12.713 -5.755 -8.405 1.00 83.44 83 VAL A C 1
ATOM 636 O O . VAL A 1 83 ? 13.634 -6.561 -8.259 1.00 83.44 83 VAL A O 1
ATOM 639 N N . ASP A 1 84 ? 12.049 -5.604 -9.548 1.00 76.44 84 ASP A N 1
ATOM 640 C CA . ASP A 1 84 ? 12.286 -6.336 -10.795 1.00 76.44 84 ASP A CA 1
ATOM 641 C C . ASP A 1 84 ? 12.872 -5.410 -11.889 1.00 76.44 84 ASP A C 1
ATOM 643 O O . ASP A 1 84 ? 12.380 -4.288 -12.032 1.00 76.44 84 ASP A O 1
ATOM 647 N N . PRO A 1 85 ? 13.891 -5.809 -12.684 1.00 68.69 85 PRO A N 1
ATOM 648 C CA 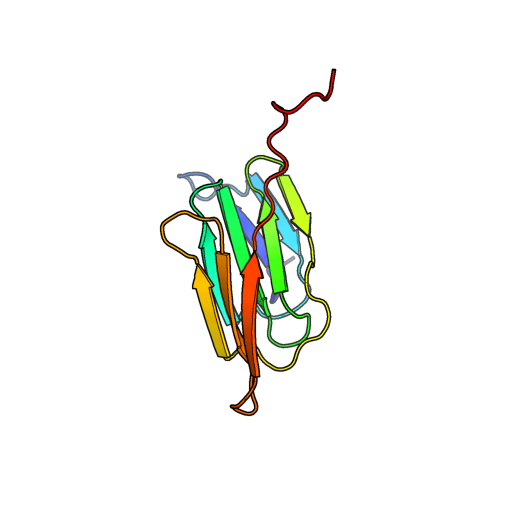. PRO A 1 85 ? 14.507 -7.138 -12.782 1.00 68.69 85 PRO A CA 1
ATOM 649 C C . PRO A 1 85 ? 15.255 -7.569 -11.508 1.00 68.69 85 PRO A C 1
ATOM 651 O O . PRO A 1 85 ? 15.721 -6.710 -10.752 1.00 68.69 85 PRO A O 1
ATOM 654 N N . PRO A 1 86 ? 15.364 -8.888 -11.247 1.00 64.25 86 PRO A N 1
ATOM 655 C CA . PRO A 1 86 ? 15.764 -9.421 -9.953 1.00 64.25 86 PRO A CA 1
ATOM 656 C C . PRO A 1 86 ? 17.216 -9.055 -9.660 1.00 64.25 86 PRO A C 1
ATOM 658 O O . PRO A 1 86 ? 18.140 -9.546 -10.301 1.00 64.25 86 PRO A O 1
ATOM 661 N N . GLY A 1 87 ? 17.425 -8.197 -8.669 1.00 63.00 87 GLY A N 1
ATOM 662 C CA . GLY A 1 87 ? 18.776 -7.867 -8.219 1.00 63.00 87 GLY A CA 1
ATOM 663 C C . GLY A 1 87 ? 18.806 -6.866 -7.079 1.00 63.00 87 GLY A C 1
ATOM 664 O O . GLY A 1 87 ? 19.598 -7.013 -6.151 1.00 63.00 87 GLY A O 1
ATOM 665 N N . GLU A 1 88 ? 17.901 -5.893 -7.091 1.00 79.25 88 GLU A N 1
ATOM 666 C CA . GLU A 1 88 ? 17.888 -4.838 -6.084 1.00 79.25 88 GLU A CA 1
ATOM 667 C C . GLU A 1 88 ? 16.929 -5.186 -4.935 1.00 79.25 88 GLU A C 1
ATOM 669 O O . GLU A 1 88 ? 15.729 -5.417 -5.116 1.00 79.25 88 GLU A O 1
ATOM 674 N N . LYS A 1 89 ? 17.492 -5.245 -3.727 1.00 79.62 89 LYS A N 1
ATOM 675 C CA . LYS A 1 89 ? 16.770 -5.454 -2.471 1.00 79.62 89 LYS A CA 1
ATOM 676 C C . LYS A 1 89 ? 17.017 -4.252 -1.579 1.00 79.62 89 LYS A C 1
ATOM 678 O O . LYS A 1 89 ? 18.167 -3.882 -1.349 1.00 79.62 89 LYS A O 1
ATOM 683 N N . PHE A 1 90 ? 15.947 -3.686 -1.040 1.00 80.62 90 PHE A N 1
ATOM 684 C CA . PHE A 1 90 ? 16.015 -2.536 -0.150 1.00 80.62 90 PHE A CA 1
ATOM 685 C C . PHE A 1 90 ? 15.373 -2.871 1.191 1.00 80.62 90 PHE A C 1
ATOM 687 O O . PHE A 1 90 ? 14.328 -3.520 1.255 1.00 80.62 90 PHE A O 1
ATOM 694 N N . ILE A 1 91 ? 15.983 -2.379 2.266 1.00 79.31 91 ILE A N 1
ATOM 695 C CA . ILE A 1 91 ? 15.346 -2.290 3.577 1.00 79.31 91 ILE A CA 1
ATOM 696 C C . ILE A 1 91 ? 15.242 -0.807 3.897 1.00 79.31 91 ILE A C 1
ATOM 698 O O . ILE A 1 91 ? 16.256 -0.130 4.055 1.00 79.31 91 ILE A O 1
ATOM 702 N N . ALA A 1 92 ? 14.017 -0.302 3.987 1.00 79.19 92 ALA A N 1
ATOM 703 C CA . ALA A 1 92 ? 13.767 1.072 4.387 1.00 79.19 92 ALA A CA 1
ATOM 704 C C . ALA A 1 92 ? 13.287 1.107 5.839 1.00 79.19 92 ALA A C 1
ATOM 706 O O . ALA A 1 92 ? 12.410 0.343 6.256 1.00 79.19 92 ALA A O 1
ATOM 707 N N . ARG A 1 93 ? 13.874 2.012 6.625 1.00 80.19 93 ARG A N 1
ATOM 708 C CA . ARG A 1 93 ? 13.422 2.291 7.986 1.00 80.19 93 ARG A CA 1
ATOM 709 C C . ARG A 1 93 ? 12.176 3.170 7.932 1.00 80.19 93 ARG A C 1
ATOM 711 O O . ARG A 1 93 ? 12.172 4.225 7.304 1.00 80.19 93 ARG A O 1
ATOM 718 N N . ILE A 1 94 ? 11.135 2.749 8.636 1.00 77.06 94 ILE A N 1
ATOM 719 C CA . ILE A 1 94 ? 9.914 3.522 8.829 1.00 77.06 94 ILE A CA 1
ATOM 720 C C . ILE A 1 94 ? 10.172 4.470 9.999 1.00 77.06 94 ILE A C 1
ATOM 722 O O . ILE A 1 94 ? 10.191 4.051 11.156 1.00 77.06 94 ILE A O 1
ATOM 726 N N . TYR A 1 95 ? 10.387 5.750 9.709 1.00 65.69 95 TYR A N 1
ATOM 727 C CA . TYR A 1 95 ? 10.421 6.767 10.754 1.00 65.69 95 TYR A CA 1
ATOM 728 C C . TYR A 1 95 ? 8.986 7.029 11.239 1.00 65.69 95 TYR A C 1
ATOM 730 O O . TYR A 1 95 ? 8.122 7.471 10.475 1.00 65.69 95 TYR A O 1
ATOM 738 N N . SER A 1 96 ? 8.709 6.739 12.511 1.00 54.78 96 SER A N 1
ATOM 739 C CA . SER A 1 96 ? 7.666 7.443 13.254 1.00 54.78 96 SER A CA 1
ATOM 740 C C . SER A 1 96 ? 8.338 8.625 13.940 1.00 54.78 96 SER A C 1
ATOM 742 O O . SER A 1 96 ? 9.301 8.452 14.681 1.00 54.78 96 SER A O 1
ATOM 744 N N . VAL A 1 97 ? 7.878 9.841 13.651 1.00 53.47 97 VAL A N 1
ATOM 745 C CA . VAL A 1 97 ? 8.129 10.947 14.576 1.00 53.47 97 VAL A CA 1
ATOM 746 C C . VAL A 1 97 ? 7.156 10.709 15.718 1.00 53.47 97 VAL A C 1
ATOM 748 O O . VAL A 1 97 ? 5.955 10.939 15.554 1.00 53.47 97 VAL A O 1
ATOM 751 N N . ASP A 1 98 ? 7.652 10.159 16.822 1.00 48.47 98 ASP A N 1
ATOM 752 C CA . ASP A 1 98 ? 6.888 10.141 18.060 1.00 48.47 98 ASP A CA 1
ATOM 753 C C . ASP A 1 98 ? 6.782 11.596 18.520 1.00 48.47 98 ASP A C 1
ATOM 755 O O . ASP A 1 98 ? 7.783 12.267 18.761 1.00 48.47 98 ASP A O 1
ATOM 759 N N . SER A 1 99 ? 5.560 12.111 18.631 1.00 49.12 99 SER A N 1
ATOM 760 C CA . SER A 1 99 ? 5.283 13.473 19.103 1.00 49.12 99 SER A CA 1
ATOM 761 C C . SER A 1 99 ? 5.666 13.704 20.576 1.00 49.12 99 SER A C 1
ATOM 763 O O . SER A 1 99 ? 5.362 14.757 21.125 1.00 49.12 99 SER A O 1
ATOM 765 N N . SER A 1 100 ? 6.318 12.736 21.230 1.00 49.22 100 SER A N 1
ATOM 766 C CA . SER A 1 100 ? 6.772 12.804 22.621 1.00 49.22 100 SER A CA 1
ATOM 767 C C . SER A 1 100 ? 8.228 13.244 22.794 1.00 49.22 100 SER A C 1
ATOM 769 O O . SER A 1 100 ? 8.635 13.503 23.923 1.00 49.22 100 SER A O 1
ATOM 771 N N . SER A 1 101 ? 9.028 13.361 21.730 1.00 43.72 101 SER A N 1
ATOM 772 C CA . SER A 1 101 ? 10.375 13.935 21.834 1.00 43.72 101 SER A CA 1
ATOM 773 C C . SER A 1 101 ? 10.338 15.428 21.517 1.00 43.72 101 SER A C 1
ATOM 775 O O . SER A 1 101 ? 10.717 15.851 20.426 1.00 43.72 101 SER A O 1
ATOM 777 N N . ASN A 1 102 ? 9.852 16.223 22.469 1.00 38.44 102 ASN A N 1
ATOM 778 C CA . ASN A 1 102 ? 10.119 17.656 22.477 1.00 38.44 102 ASN A CA 1
ATOM 779 C C . ASN A 1 102 ? 11.573 17.840 22.961 1.00 38.44 102 ASN A C 1
ATOM 781 O O . ASN A 1 102 ? 11.859 17.441 24.095 1.00 38.44 102 ASN A O 1
ATOM 785 N N . PRO A 1 103 ? 12.510 18.355 22.146 1.00 46.41 103 PRO A N 1
ATOM 786 C CA . PRO A 1 103 ? 13.831 18.691 22.649 1.00 46.41 103 PRO A CA 1
ATOM 787 C C . PRO A 1 103 ? 13.680 19.898 23.583 1.00 46.41 103 PRO A C 1
ATOM 789 O O . PRO A 1 103 ? 13.174 20.942 23.174 1.00 46.41 103 PRO A O 1
ATOM 792 N N . ARG A 1 104 ? 14.042 19.706 24.854 1.00 41.78 104 ARG A N 1
ATOM 793 C CA . ARG A 1 104 ? 14.314 20.814 25.776 1.00 41.78 104 ARG A CA 1
ATOM 794 C C . ARG A 1 104 ? 15.595 21.524 25.367 1.00 41.78 104 ARG A C 1
ATOM 796 O O . ARG A 1 104 ? 16.511 20.813 24.896 1.00 41.78 104 ARG A O 1
#

pLDDT: mean 83.71, std 13.92, range [38.44, 97.75]

Organism: NCBI:txid652676